Protein AF-A0A5P3X8X9-F1 (afdb_monomer_lite)

pLDDT: mean 81.01, std 10.64, range [51.47, 91.25]

Secondary structure (DSSP, 8-state):
--GGGSSS-PEEEEETTEEEEEEE-SSSEEEEEEESSSEEEEEEETTTTEEEEEEEES-HHHHHHHHHHHHHHTT---TTSS-GGGTSPPPHHHHHHHHHHT---SSHHHHHHHHHHHHHHHHTTT--

Radius of gyration: 14.53 Å; chains: 1; bounding box: 34×30×35 Å

Foldseek 3Di:
DDCVPAPFDWDWDAAPNWIWTWFDQDLQWIWIWTDDVWTWIWIAGLVVLDTHTPDTDRDPVVVSVVVVVVCVVVVGDGPPDPDCQQQAADDPVLVVVCVVVVHDDRGPNRSSVVSRNVSCNVCVVVVD

Structure (mmCIF, N/CA/C/O backbone):
data_AF-A0A5P3X8X9-F1
#
_entry.id   AF-A0A5P3X8X9-F1
#
loop_
_atom_site.group_PDB
_atom_site.id
_atom_site.type_symbol
_atom_site.label_atom_id
_atom_site.label_alt_id
_atom_site.label_comp_id
_atom_site.label_asym_id
_atom_site.label_entity_id
_atom_site.label_seq_id
_atom_site.pdbx_PDB_ins_code
_atom_site.Cartn_x
_atom_site.Cartn_y
_atom_site.Cartn_z
_atom_site.occupancy
_atom_site.B_iso_or_equiv
_atom_site.auth_seq_id
_atom_site.auth_comp_id
_atom_site.auth_asym_id
_atom_site.auth_atom_id
_atom_site.pdbx_PDB_model_num
ATOM 1 N N . MET A 1 1 ? -8.167 17.157 9.665 1.00 52.72 1 MET A N 1
ATOM 2 C CA . MET A 1 1 ? -7.223 16.969 8.549 1.00 52.72 1 MET A CA 1
ATOM 3 C C . MET A 1 1 ? -7.823 15.961 7.576 1.00 52.72 1 MET A C 1
ATOM 5 O O . MET A 1 1 ? -7.964 14.796 7.895 1.00 52.72 1 MET A O 1
ATOM 9 N N . ASN A 1 2 ? -8.225 16.386 6.379 1.00 60.75 2 ASN A N 1
ATOM 10 C CA . ASN A 1 2 ? -8.655 15.438 5.346 1.00 60.75 2 ASN A CA 1
ATOM 11 C C . ASN A 1 2 ? -7.420 14.718 4.763 1.00 60.75 2 ASN A C 1
ATOM 13 O O . ASN A 1 2 ? -6.334 15.299 4.744 1.00 60.75 2 ASN A O 1
ATOM 17 N N . LEU A 1 3 ? -7.571 13.503 4.233 1.00 58.62 3 LEU A N 1
ATOM 18 C CA . LEU A 1 3 ? -6.509 12.767 3.528 1.00 58.62 3 LEU A CA 1
ATOM 19 C C . LEU A 1 3 ? -5.879 13.598 2.396 1.00 58.62 3 LEU A C 1
ATOM 21 O O . LEU A 1 3 ? -4.673 13.546 2.197 1.00 58.62 3 LEU A O 1
ATOM 25 N N . LEU A 1 4 ? -6.678 14.450 1.742 1.00 54.22 4 LEU A N 1
ATOM 26 C CA . LEU A 1 4 ? -6.238 15.416 0.721 1.00 54.22 4 LEU A CA 1
ATOM 27 C C . LEU A 1 4 ? -5.404 16.592 1.269 1.00 54.22 4 LEU A C 1
ATOM 29 O O . LEU A 1 4 ? -4.812 17.339 0.498 1.00 54.22 4 LEU A O 1
ATOM 33 N N . THR A 1 5 ? -5.392 16.785 2.588 1.00 51.47 5 THR A N 1
ATOM 34 C CA . THR A 1 5 ? -4.658 17.854 3.293 1.00 51.47 5 THR A CA 1
ATOM 35 C C . THR A 1 5 ? -3.536 17.325 4.186 1.00 51.47 5 THR A C 1
ATOM 37 O O . THR A 1 5 ? -2.824 18.123 4.788 1.00 51.47 5 THR A O 1
ATOM 40 N N . SER A 1 6 ? -3.378 16.000 4.291 1.00 63.34 6 SER A N 1
ATOM 41 C CA . SER A 1 6 ? -2.237 15.396 4.980 1.00 63.34 6 SER A CA 1
ATOM 42 C C . SER A 1 6 ? -0.946 15.705 4.224 1.00 63.34 6 SER A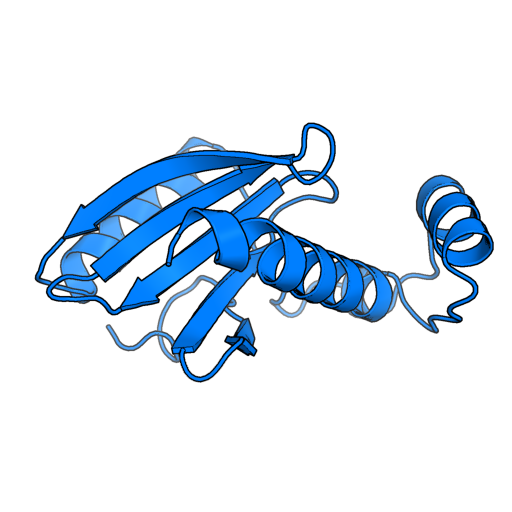 C 1
ATOM 44 O O . SER A 1 6 ? -0.931 15.853 3.002 1.00 63.34 6 SER A O 1
ATOM 46 N N . ASN A 1 7 ? 0.170 15.767 4.950 1.00 69.06 7 ASN A N 1
ATOM 47 C CA . ASN A 1 7 ? 1.491 15.850 4.332 1.00 69.06 7 ASN A CA 1
ATOM 48 C C . ASN A 1 7 ? 1.932 14.536 3.670 1.00 69.06 7 ASN A C 1
ATOM 50 O O . ASN A 1 7 ? 2.974 14.521 3.007 1.00 69.06 7 ASN A O 1
ATOM 54 N N . LEU A 1 8 ? 1.168 13.461 3.872 1.00 73.50 8 LEU A N 1
ATOM 55 C CA . LEU A 1 8 ? 1.386 12.128 3.333 1.00 73.50 8 LEU A CA 1
ATOM 56 C C . LEU A 1 8 ? 0.591 11.957 2.038 1.00 73.50 8 LEU A C 1
ATOM 58 O O . LEU A 1 8 ? -0.604 12.239 1.989 1.00 73.50 8 LEU A O 1
ATOM 62 N N . ASP A 1 9 ? 1.236 11.445 0.995 1.00 74.69 9 ASP A N 1
ATOM 63 C CA . ASP A 1 9 ? 0.588 11.258 -0.303 1.00 74.69 9 ASP A CA 1
ATOM 64 C C . ASP A 1 9 ? -0.007 9.864 -0.384 1.00 74.69 9 ASP A C 1
ATOM 66 O O . ASP A 1 9 ? 0.594 8.900 -0.864 1.00 74.69 9 ASP A O 1
ATOM 70 N N . TRP A 1 10 ? -1.228 9.772 0.109 1.00 81.06 10 TRP A N 1
ATOM 71 C CA . TRP A 1 10 ? -2.071 8.615 -0.095 1.00 81.06 10 TRP A CA 1
ATOM 72 C C . TRP A 1 10 ? -2.491 8.556 -1.561 1.00 81.06 10 TRP A C 1
ATOM 74 O O . TRP A 1 10 ? -2.875 9.570 -2.147 1.00 81.06 10 TRP A O 1
ATOM 84 N N . PHE A 1 11 ? -2.473 7.369 -2.157 1.00 81.12 11 PHE A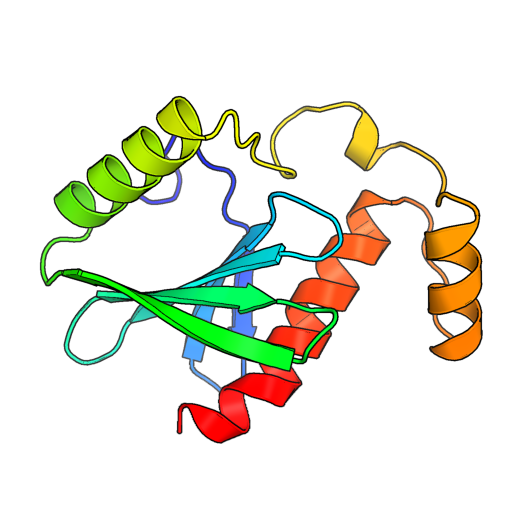 N 1
ATOM 85 C CA . PHE A 1 11 ? -3.281 7.139 -3.344 1.00 81.12 11 PHE A CA 1
ATOM 86 C C . PHE A 1 11 ? -4.543 6.387 -2.959 1.00 81.12 11 PHE A C 1
ATOM 88 O O . PHE A 1 11 ? -4.528 5.426 -2.191 1.00 81.12 11 PHE A O 1
ATOM 95 N N . GLU A 1 12 ? -5.641 6.850 -3.521 1.00 85.44 12 GLU A N 1
ATOM 96 C CA . GLU A 1 12 ? -6.956 6.291 -3.305 1.00 85.44 12 GLU A CA 1
ATOM 97 C C . GLU A 1 12 ? -7.251 5.224 -4.370 1.00 85.44 12 GLU A C 1
ATOM 99 O O . GLU A 1 12 ? -6.958 5.409 -5.558 1.00 85.44 12 GLU A O 1
ATOM 104 N N . THR A 1 13 ? -7.793 4.080 -3.953 1.00 86.00 13 THR A N 1
ATOM 105 C CA . THR A 1 13 ? -8.232 3.010 -4.855 1.00 86.00 13 THR A CA 1
ATOM 106 C C . THR A 1 13 ? -9.384 2.215 -4.244 1.00 86.00 13 THR A C 1
ATOM 108 O O . THR A 1 13 ? -9.511 2.127 -3.025 1.00 86.00 13 THR A O 1
ATOM 111 N N . GLU A 1 14 ? -10.218 1.614 -5.087 1.00 84.56 14 GLU A N 1
ATOM 112 C CA . GLU A 1 14 ? -11.262 0.692 -4.649 1.00 84.56 14 GLU A CA 1
ATOM 113 C C . GLU A 1 14 ? -10.802 -0.752 -4.868 1.00 84.56 14 GLU A C 1
ATOM 115 O O . GLU A 1 14 ? -10.375 -1.122 -5.964 1.00 84.56 14 GLU A O 1
ATOM 120 N N . ILE A 1 15 ? -10.889 -1.577 -3.823 1.00 80.94 15 ILE A N 1
ATOM 121 C CA . ILE A 1 15 ? -10.537 -2.997 -3.874 1.00 80.94 15 ILE A CA 1
ATOM 122 C C . ILE A 1 15 ? -11.687 -3.807 -3.287 1.00 80.94 15 ILE A C 1
ATOM 124 O O . ILE A 1 15 ? -12.022 -3.668 -2.111 1.00 80.94 15 ILE A O 1
ATOM 128 N N . LYS A 1 16 ? -12.291 -4.668 -4.117 1.00 77.94 16 LYS A N 1
ATOM 129 C CA . LYS A 1 16 ? -13.437 -5.525 -3.747 1.00 77.94 16 LYS A CA 1
ATOM 130 C C . LYS A 1 16 ? -14.580 -4.740 -3.079 1.00 77.94 16 LYS A C 1
ATOM 132 O O . LYS A 1 16 ? -15.126 -5.179 -2.071 1.00 77.94 16 LYS A O 1
ATOM 137 N N . GLY A 1 17 ? -14.907 -3.559 -3.611 1.00 77.50 17 GLY A N 1
ATOM 138 C CA . GLY A 1 17 ? -15.975 -2.699 -3.090 1.00 77.50 17 GLY A CA 1
ATOM 139 C C . GLY A 1 17 ? -15.629 -1.928 -1.812 1.00 77.50 17 GLY A C 1
ATOM 140 O O . GLY A 1 17 ? -16.506 -1.289 -1.236 1.00 77.50 17 GLY A O 1
ATOM 141 N N . LYS A 1 18 ? -14.377 -1.983 -1.337 1.00 81.75 18 LYS A N 1
ATOM 142 C CA . LYS A 1 18 ? -13.902 -1.199 -0.190 1.00 81.75 18 LYS A CA 1
ATOM 143 C C . LYS A 1 18 ? -12.957 -0.099 -0.656 1.00 81.75 18 LYS A C 1
ATOM 145 O O . LYS A 1 18 ? -12.019 -0.359 -1.412 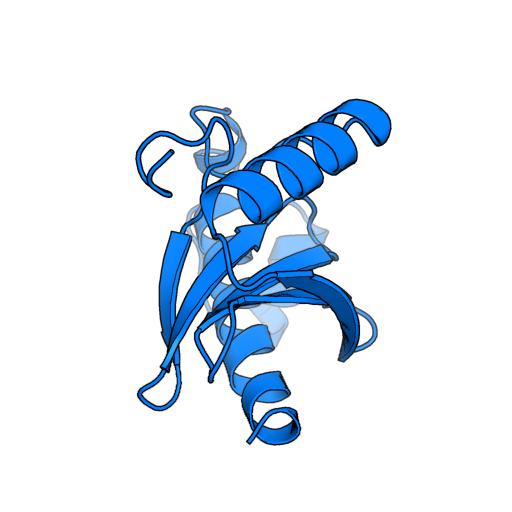1.00 81.75 18 LYS A O 1
ATOM 150 N N . GLN A 1 19 ? -13.180 1.111 -0.150 1.00 86.12 19 GLN A N 1
ATOM 151 C CA . GLN A 1 19 ? -12.264 2.230 -0.333 1.00 86.12 19 GLN A CA 1
ATOM 152 C C . GLN A 1 19 ? -10.989 1.981 0.477 1.00 86.12 19 GLN A C 1
ATOM 154 O O . GLN A 1 19 ? -11.051 1.809 1.698 1.00 86.12 19 GLN A O 1
ATOM 159 N N . VAL A 1 20 ? -9.844 1.965 -0.200 1.00 88.88 20 VAL A N 1
ATOM 160 C CA . VAL A 1 20 ? -8.527 1.795 0.414 1.00 88.88 20 VAL A CA 1
ATOM 161 C C . VAL A 1 20 ? -7.658 2.988 0.053 1.00 88.88 20 VAL A C 1
ATOM 163 O O . VAL A 1 20 ? -7.531 3.364 -1.115 1.00 88.88 20 VAL A O 1
ATOM 166 N N . TYR A 1 21 ? -7.029 3.569 1.066 1.00 89.06 21 TYR A N 1
ATOM 167 C CA . TYR A 1 21 ? -6.005 4.585 0.885 1.00 89.06 21 TYR A CA 1
ATOM 168 C C . TYR A 1 21 ? -4.658 3.945 1.157 1.00 89.06 21 TYR A C 1
ATOM 170 O O . TYR A 1 21 ? -4.445 3.342 2.207 1.00 89.06 21 TYR A O 1
ATOM 178 N N . ILE A 1 22 ? -3.746 4.060 0.201 1.00 88.56 22 ILE A N 1
ATOM 179 C CA . ILE A 1 22 ? -2.446 3.410 0.275 1.00 88.56 22 ILE A CA 1
ATOM 180 C C . ILE A 1 22 ? -1.353 4.469 0.323 1.00 88.56 22 ILE A C 1
ATOM 182 O O . ILE A 1 22 ? -1.208 5.278 -0.594 1.00 88.56 22 ILE A O 1
ATOM 186 N N . LEU A 1 23 ? -0.554 4.422 1.383 1.00 87.12 23 LEU A N 1
ATOM 187 C CA . LEU A 1 23 ? 0.683 5.175 1.508 1.00 87.12 23 LEU A CA 1
ATOM 188 C C . LEU A 1 23 ? 1.845 4.222 1.245 1.00 87.12 23 LEU A C 1
ATOM 190 O O . LEU A 1 23 ? 2.162 3.371 2.074 1.00 87.12 23 LEU A O 1
ATOM 194 N N . SER A 1 24 ? 2.485 4.366 0.087 1.00 82.94 24 SER A N 1
ATOM 195 C CA . SER A 1 24 ? 3.712 3.629 -0.213 1.00 82.94 24 SER A CA 1
ATOM 196 C C . SER A 1 24 ? 4.912 4.440 0.240 1.00 82.94 24 SER A C 1
ATOM 198 O O . SER A 1 24 ? 4.982 5.643 -0.024 1.00 82.94 24 SER A O 1
ATOM 200 N N . PHE A 1 25 ? 5.842 3.795 0.933 1.00 75.25 25 PHE A N 1
ATOM 201 C CA . PHE A 1 25 ? 7.022 4.470 1.466 1.00 75.25 25 PHE A CA 1
ATOM 202 C C . PHE A 1 25 ? 8.343 3.736 1.235 1.00 75.25 25 PHE A C 1
ATOM 204 O O . PHE A 1 25 ? 9.394 4.320 1.490 1.00 75.25 25 PHE A O 1
ATOM 211 N N . ASP A 1 26 ? 8.322 2.501 0.730 1.00 73.62 26 ASP A N 1
ATOM 212 C CA . ASP A 1 26 ? 9.455 1.875 0.049 1.00 73.62 26 ASP A CA 1
ATOM 213 C C . ASP A 1 26 ? 8.977 0.789 -0.946 1.00 73.62 26 ASP A C 1
ATOM 215 O O . ASP A 1 26 ? 7.777 0.584 -1.160 1.00 73.62 26 ASP A O 1
ATOM 219 N N . ILE A 1 27 ? 9.912 0.116 -1.631 1.00 71.44 27 ILE A N 1
ATOM 220 C CA . ILE A 1 27 ? 9.572 -0.928 -2.617 1.00 71.44 27 ILE A CA 1
ATOM 221 C C . ILE A 1 27 ? 8.886 -2.143 -1.976 1.00 71.44 27 ILE A C 1
ATOM 223 O O . ILE A 1 27 ? 8.060 -2.795 -2.615 1.00 71.44 27 ILE A O 1
ATOM 227 N N . ASP A 1 28 ? 9.211 -2.428 -0.721 1.00 80.75 28 ASP A N 1
ATOM 228 C CA . ASP A 1 28 ? 8.801 -3.606 0.022 1.00 80.75 28 ASP A CA 1
ATOM 229 C C . ASP A 1 28 ? 7.663 -3.299 1.014 1.00 80.75 28 ASP A C 1
ATOM 231 O O . ASP A 1 28 ? 6.969 -4.233 1.395 1.00 80.75 28 ASP A O 1
ATOM 235 N N . HIS A 1 29 ? 7.380 -2.041 1.373 1.00 85.75 29 HIS A N 1
ATOM 236 C CA . HIS A 1 29 ? 6.378 -1.705 2.391 1.00 85.75 29 HIS A CA 1
ATOM 237 C C . HIS A 1 29 ? 5.352 -0.641 1.985 1.00 85.75 29 HIS A C 1
ATOM 239 O O . HIS A 1 29 ? 5.665 0.336 1.301 1.00 85.75 29 HIS A O 1
ATOM 245 N N . ASP A 1 30 ? 4.121 -0.840 2.465 1.00 89.06 30 ASP A N 1
ATOM 246 C CA . ASP A 1 30 ? 2.993 0.094 2.359 1.00 89.06 30 ASP A CA 1
ATOM 247 C C . ASP A 1 30 ? 2.248 0.219 3.699 1.00 89.06 30 ASP A C 1
ATOM 249 O O . ASP A 1 30 ? 2.298 -0.692 4.526 1.00 89.06 30 ASP A O 1
ATOM 253 N N . LEU A 1 31 ? 1.501 1.312 3.881 1.00 90.56 31 LEU A N 1
ATOM 254 C CA . LEU A 1 31 ? 0.388 1.396 4.830 1.00 90.56 31 LEU A CA 1
ATOM 255 C C . LEU A 1 31 ? -0.940 1.411 4.068 1.00 90.56 31 LEU A C 1
ATOM 257 O O . LEU A 1 31 ? -1.124 2.224 3.161 1.00 90.56 31 LEU A O 1
ATOM 261 N N . TYR A 1 32 ? -1.873 0.543 4.453 1.00 91.25 32 TYR A N 1
ATOM 262 C CA . TYR A 1 32 ? -3.239 0.490 3.929 1.00 91.25 32 TYR A CA 1
ATOM 263 C C . TYR A 1 32 ? -4.203 1.013 4.984 1.00 91.25 32 TYR A C 1
ATOM 265 O O . TYR A 1 32 ? -4.451 0.346 5.987 1.00 91.25 32 TYR A O 1
ATOM 273 N N . LEU A 1 33 ? -4.756 2.198 4.750 1.00 90.94 33 LEU A N 1
ATOM 274 C CA . LEU A 1 33 ? -5.843 2.758 5.537 1.00 90.94 33 LEU A CA 1
ATOM 275 C C . LEU A 1 33 ? -7.177 2.288 4.952 1.00 90.94 33 LEU A C 1
ATOM 277 O O . LEU A 1 33 ? -7.487 2.530 3.783 1.00 90.94 33 LEU A O 1
ATOM 281 N N . ILE A 1 34 ? -7.972 1.628 5.790 1.00 87.06 34 ILE A N 1
ATOM 282 C CA . ILE A 1 34 ? -9.262 1.045 5.426 1.00 87.06 34 ILE A CA 1
ATOM 283 C C . ILE A 1 34 ? -10.293 1.456 6.474 1.00 87.06 34 ILE A C 1
ATOM 285 O O . ILE A 1 34 ? -10.056 1.363 7.682 1.00 87.06 34 ILE A O 1
ATOM 289 N N . LYS A 1 35 ? -11.465 1.888 6.005 1.00 82.94 35 LYS A N 1
ATOM 290 C CA . LYS A 1 35 ? -12.606 2.196 6.868 1.00 82.94 35 LYS A CA 1
ATOM 291 C C . LYS A 1 35 ? -13.453 0.942 7.097 1.00 82.94 35 LYS A C 1
ATOM 293 O O . LYS A 1 35 ? -14.008 0.384 6.154 1.00 82.94 35 LYS A O 1
ATOM 298 N N . PHE A 1 36 ? -13.562 0.527 8.356 1.00 79.44 36 PHE A N 1
ATOM 299 C CA . PHE A 1 36 ? -14.529 -0.461 8.842 1.00 79.44 36 PHE A CA 1
ATOM 300 C C . PHE A 1 36 ? -15.547 0.257 9.753 1.00 79.44 36 PHE A C 1
ATOM 302 O O . PHE A 1 36 ? -15.969 1.368 9.436 1.00 79.44 36 PHE A O 1
ATOM 309 N N . ASN A 1 37 ? -15.907 -0.338 10.900 1.00 80.50 37 ASN A N 1
ATOM 310 C CA . ASN A 1 37 ? -16.620 0.355 11.984 1.00 80.50 37 ASN A CA 1
ATOM 311 C C . ASN A 1 37 ? -15.764 1.482 12.600 1.00 80.50 37 ASN A C 1
ATOM 313 O O . ASN A 1 37 ? -16.303 2.453 13.112 1.00 80.50 37 ASN A O 1
ATOM 317 N N . ASN A 1 38 ? -14.437 1.358 12.503 1.00 83.56 38 ASN A N 1
ATOM 318 C CA . ASN A 1 38 ? -13.432 2.371 12.811 1.00 83.56 38 ASN A CA 1
ATOM 319 C C . ASN A 1 38 ? -12.370 2.418 11.691 1.00 83.56 38 ASN A C 1
ATOM 321 O O . ASN A 1 38 ? -12.388 1.585 10.775 1.00 83.56 38 ASN A O 1
ATOM 325 N N . TYR A 1 39 ? -11.454 3.387 11.729 1.00 88.81 39 TYR A N 1
ATOM 326 C CA . TYR A 1 39 ? -10.341 3.449 10.783 1.00 88.81 39 TYR A CA 1
ATOM 327 C C . TYR A 1 39 ? -9.208 2.541 11.250 1.00 88.81 39 TYR A C 1
ATOM 329 O O . TYR A 1 39 ? -8.733 2.650 12.381 1.00 88.81 39 TYR A O 1
ATOM 337 N N . LYS A 1 40 ? -8.764 1.647 10.366 1.00 90.19 40 LYS A N 1
ATOM 338 C CA . LYS A 1 40 ? -7.638 0.745 10.616 1.00 90.19 40 LYS A CA 1
ATOM 339 C C . LYS A 1 40 ? -6.550 0.980 9.588 1.00 90.19 40 LYS A C 1
ATOM 341 O O . LYS A 1 40 ? -6.845 1.138 8.404 1.00 90.19 40 LYS A O 1
ATOM 346 N N . VAL A 1 41 ? -5.305 0.967 10.045 1.00 90.88 41 VAL A N 1
ATOM 347 C CA . VAL A 1 41 ? -4.124 1.097 9.194 1.00 90.88 41 VAL A CA 1
ATOM 348 C C . VAL A 1 41 ? -3.282 -0.144 9.361 1.00 90.88 41 VAL A C 1
ATOM 350 O O . VAL A 1 41 ? -2.797 -0.447 10.453 1.00 90.88 41 VAL A O 1
ATOM 353 N N . PHE A 1 42 ? -3.101 -0.850 8.258 1.00 90.69 42 PHE A N 1
ATOM 354 C CA . PHE A 1 42 ? -2.280 -2.041 8.213 1.00 90.69 42 PHE A CA 1
ATOM 355 C C . PHE A 1 42 ? -0.958 -1.733 7.539 1.00 90.69 42 PHE A C 1
ATOM 357 O O . PHE A 1 42 ? -0.935 -1.203 6.430 1.00 90.69 42 PHE A O 1
ATOM 364 N N . LYS A 1 43 ? 0.140 -2.097 8.189 1.00 91.00 43 LYS A N 1
ATOM 365 C CA . LYS A 1 43 ? 1.449 -2.139 7.559 1.00 91.00 43 LYS A CA 1
ATOM 366 C C . LYS A 1 43 ? 1.579 -3.437 6.783 1.00 91.00 43 LYS A C 1
ATOM 368 O O . LYS A 1 43 ? 1.308 -4.515 7.307 1.00 91.00 43 LYS A O 1
ATOM 373 N N . VAL A 1 44 ? 2.006 -3.324 5.535 1.00 89.56 44 VAL A N 1
ATOM 374 C CA . VAL A 1 44 ? 2.180 -4.459 4.635 1.00 89.56 44 VAL A CA 1
ATOM 375 C C . VAL A 1 44 ? 3.633 -4.605 4.259 1.00 89.56 44 VAL A C 1
ATOM 377 O O . VAL A 1 44 ? 4.272 -3.632 3.868 1.00 89.56 44 VAL A O 1
ATOM 380 N N . ASN A 1 45 ? 4.129 -5.837 4.321 1.00 88.50 45 ASN A N 1
ATOM 381 C CA . ASN A 1 45 ? 5.382 -6.237 3.708 1.00 88.50 45 ASN A CA 1
ATOM 382 C C . ASN A 1 45 ? 5.084 -6.987 2.399 1.00 88.50 45 ASN A C 1
ATOM 384 O O . ASN A 1 45 ? 4.693 -8.152 2.383 1.00 88.50 45 ASN A O 1
ATOM 388 N N . LYS A 1 46 ? 5.287 -6.316 1.265 1.00 84.38 46 LYS A N 1
ATOM 389 C CA . LYS A 1 46 ? 5.070 -6.827 -0.097 1.00 84.38 46 LYS A CA 1
ATOM 390 C C . LYS A 1 46 ? 5.985 -8.003 -0.440 1.00 84.38 46 LYS A C 1
ATOM 392 O O . LYS A 1 46 ? 5.661 -8.761 -1.359 1.00 84.38 46 LYS A O 1
ATOM 397 N N . LYS A 1 47 ? 7.123 -8.151 0.248 1.00 83.69 47 LYS A N 1
ATOM 398 C CA . LYS A 1 47 ? 8.066 -9.256 0.038 1.00 83.69 47 LYS A CA 1
ATOM 399 C C . LYS A 1 47 ? 7.594 -10.525 0.743 1.00 83.69 47 LYS A C 1
ATOM 401 O O . LYS A 1 47 ? 7.593 -11.576 0.109 1.00 83.69 47 LYS A O 1
ATOM 406 N N . THR A 1 48 ? 7.199 -10.430 2.012 1.00 85.94 48 THR A N 1
ATOM 407 C CA . THR A 1 48 ? 6.734 -11.582 2.809 1.00 85.94 48 THR A CA 1
ATOM 408 C C . THR A 1 48 ? 5.234 -11.850 2.673 1.00 85.94 48 THR A C 1
ATOM 410 O O . THR A 1 48 ? 4.791 -12.927 3.047 1.00 85.94 48 THR A O 1
ATOM 413 N N . ASN A 1 49 ? 4.471 -10.929 2.069 1.00 82.62 49 ASN A N 1
ATOM 414 C CA . ASN A 1 49 ? 3.001 -10.914 2.075 1.00 82.62 49 ASN A CA 1
ATOM 415 C C . ASN A 1 49 ? 2.417 -10.888 3.494 1.00 82.62 49 ASN A C 1
ATOM 417 O O . ASN A 1 49 ? 1.352 -11.438 3.734 1.00 82.62 49 ASN A O 1
ATOM 421 N N . GLU A 1 50 ? 3.106 -10.248 4.432 1.00 84.75 50 GLU A N 1
ATOM 422 C CA . GLU A 1 50 ? 2.613 -10.119 5.800 1.00 84.75 50 GLU A CA 1
ATOM 423 C C . GLU A 1 50 ? 1.859 -8.808 5.975 1.00 84.75 50 GLU A C 1
ATOM 425 O O . GLU A 1 50 ? 2.258 -7.760 5.452 1.00 84.75 50 GLU A O 1
ATOM 430 N N . LEU A 1 51 ? 0.772 -8.889 6.735 1.00 87.62 51 LEU A N 1
ATOM 431 C CA . LEU A 1 51 ? -0.103 -7.777 7.045 1.00 87.62 51 LEU A CA 1
ATOM 432 C C . LEU A 1 51 ? -0.228 -7.644 8.565 1.00 87.62 51 LEU A C 1
ATOM 434 O O . LEU A 1 51 ? -0.713 -8.547 9.243 1.00 87.62 51 LEU A O 1
ATOM 438 N N . THR A 1 52 ? 0.205 -6.503 9.093 1.00 89.81 52 THR A N 1
ATOM 439 C CA . THR A 1 52 ? 0.224 -6.219 10.532 1.00 89.81 52 THR A CA 1
ATOM 440 C C . THR A 1 52 ? -0.644 -5.004 10.814 1.00 89.81 52 THR A C 1
ATOM 442 O O . THR A 1 52 ? -0.519 -3.981 10.143 1.00 89.81 52 THR A O 1
ATOM 445 N N . LEU A 1 53 ? -1.539 -5.093 11.800 1.00 90.75 53 LEU A N 1
ATOM 446 C CA . LEU A 1 53 ? -2.294 -3.929 12.265 1.00 90.75 53 LEU A CA 1
ATOM 447 C C . LEU A 1 53 ? -1.338 -2.977 12.994 1.00 90.75 53 LEU A C 1
ATOM 449 O O . LEU A 1 53 ? -0.832 -3.324 14.056 1.00 90.75 53 LEU A O 1
ATOM 453 N N . GLU A 1 54 ? -1.109 -1.796 12.425 1.00 90.56 54 GLU A N 1
ATOM 454 C CA . GLU A 1 54 ? -0.184 -0.801 12.982 1.00 90.56 54 GLU A CA 1
ATOM 455 C C . GLU A 1 54 ? -0.945 0.255 13.794 1.00 90.56 54 GLU A C 1
ATOM 457 O O . GLU A 1 54 ? -0.511 0.642 14.876 1.00 90.56 54 GLU A O 1
ATOM 462 N N . PHE A 1 55 ? -2.116 0.687 13.308 1.00 90.19 55 PHE A N 1
ATOM 463 C CA . PHE A 1 55 ? -2.931 1.703 13.976 1.00 90.19 55 PHE A CA 1
ATOM 464 C C . PHE A 1 55 ? -4.431 1.413 13.860 1.00 90.19 55 PHE A C 1
ATOM 466 O O . PHE A 1 55 ? -4.904 0.827 12.883 1.00 90.19 55 PHE A O 1
ATOM 473 N N . SER A 1 56 ? -5.197 1.866 14.852 1.00 91.06 56 SER A N 1
ATOM 474 C CA . SER A 1 56 ? -6.658 1.784 14.868 1.00 91.06 56 SER A CA 1
ATOM 475 C C . SER A 1 56 ? -7.224 2.951 15.670 1.00 91.06 56 SER A C 1
ATOM 477 O O . SER A 1 56 ? -6.905 3.083 16.848 1.00 91.06 56 SER A O 1
ATOM 479 N N . ASN A 1 57 ? -8.079 3.770 15.060 1.00 88.44 57 ASN A N 1
ATOM 480 C CA . ASN A 1 57 ? -8.711 4.911 15.726 1.00 88.44 57 ASN A CA 1
ATOM 481 C C . ASN A 1 57 ? -10.109 5.174 15.141 1.00 88.44 57 ASN A C 1
ATOM 483 O O . ASN A 1 57 ? -10.369 4.896 13.969 1.00 88.44 57 ASN A O 1
ATOM 487 N N . GLU A 1 58 ? -11.024 5.691 15.953 1.00 87.62 58 GLU A N 1
ATOM 488 C CA . GLU A 1 58 ? -12.326 6.172 15.474 1.00 87.62 58 GLU A CA 1
ATOM 489 C C . GLU A 1 58 ? -12.207 7.559 14.835 1.00 87.62 58 GLU A C 1
ATOM 491 O O . GLU A 1 58 ? -12.896 7.855 13.858 1.00 87.62 58 GLU A O 1
ATOM 496 N N . ASP A 1 59 ? -11.284 8.378 15.343 1.00 88.19 59 ASP A N 1
ATOM 497 C CA . ASP A 1 59 ? -10.989 9.705 14.824 1.00 88.19 59 ASP A CA 1
ATOM 498 C C . ASP A 1 59 ? -9.875 9.633 13.770 1.00 88.19 59 ASP A C 1
ATOM 500 O O . ASP A 1 59 ? -8.730 9.266 14.054 1.00 88.19 59 ASP A O 1
ATOM 504 N N . LEU A 1 60 ? -10.227 9.995 12.534 1.00 86.94 60 LEU A N 1
ATOM 505 C CA . LEU A 1 60 ? -9.302 10.026 11.406 1.00 86.94 60 LEU A CA 1
ATOM 506 C C . LEU A 1 60 ? -8.187 11.059 11.607 1.00 86.94 60 LEU A C 1
ATOM 508 O O . LEU A 1 60 ? -7.061 10.814 11.187 1.00 86.94 60 LEU A O 1
ATOM 512 N N . ASP A 1 61 ? -8.469 12.191 12.249 1.00 85.81 61 ASP A N 1
ATOM 513 C CA . ASP A 1 61 ? -7.489 13.266 12.402 1.00 85.81 61 ASP A CA 1
ATOM 514 C C . ASP A 1 61 ? -6.370 12.849 13.353 1.00 85.81 61 ASP A C 1
ATO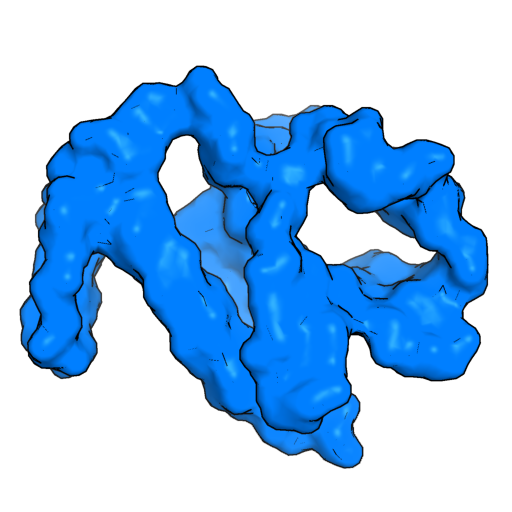M 516 O O . ASP A 1 61 ? -5.189 13.013 13.038 1.00 85.81 61 ASP A O 1
ATOM 520 N N . ASN A 1 62 ? -6.737 12.234 14.478 1.00 86.50 62 ASN A N 1
ATOM 521 C CA . ASN A 1 62 ? -5.773 11.677 15.426 1.00 86.50 62 ASN A CA 1
ATOM 522 C C . ASN A 1 62 ? -4.945 10.564 14.780 1.00 86.50 62 ASN A C 1
ATOM 524 O O . ASN A 1 62 ? -3.723 10.563 14.892 1.00 86.50 62 ASN A O 1
ATOM 528 N N . LEU A 1 63 ? -5.595 9.676 14.023 1.00 89.44 63 LEU A N 1
ATOM 529 C CA . LEU A 1 63 ? -4.915 8.613 13.289 1.00 89.44 63 LEU A CA 1
ATOM 530 C C . LEU A 1 63 ? -3.888 9.156 12.290 1.00 89.44 63 LEU A C 1
ATOM 532 O O . LEU A 1 63 ? -2.773 8.650 12.211 1.00 89.44 63 LEU A O 1
ATOM 536 N N . LEU A 1 64 ? -4.250 10.179 11.515 1.00 87.31 64 LEU A N 1
ATOM 537 C CA . LEU A 1 64 ? -3.341 10.781 10.542 1.00 87.31 64 LEU A CA 1
ATOM 538 C C . LEU A 1 64 ? -2.157 11.473 11.226 1.00 87.31 64 LEU A C 1
ATOM 540 O O . LEU A 1 64 ? -1.038 11.361 10.727 1.00 87.31 64 LEU A O 1
ATOM 544 N N . ASN A 1 65 ? -2.374 12.124 12.371 1.00 86.56 65 ASN A N 1
ATOM 545 C CA . ASN A 1 65 ? -1.291 12.698 13.171 1.00 86.56 65 ASN A CA 1
ATOM 546 C C . ASN A 1 65 ? -0.329 11.612 13.681 1.00 86.56 65 ASN A C 1
ATOM 548 O O . ASN A 1 65 ? 0.885 11.760 13.530 1.00 86.56 65 ASN A O 1
ATOM 552 N N . ASP A 1 66 ? -0.856 10.494 14.192 1.00 87.62 66 ASP A N 1
ATOM 553 C CA . ASP A 1 66 ? -0.048 9.359 14.657 1.00 87.62 66 ASP A CA 1
ATOM 554 C C . ASP A 1 66 ? 0.821 8.782 13.527 1.00 87.62 66 ASP A C 1
ATOM 556 O O . ASP A 1 66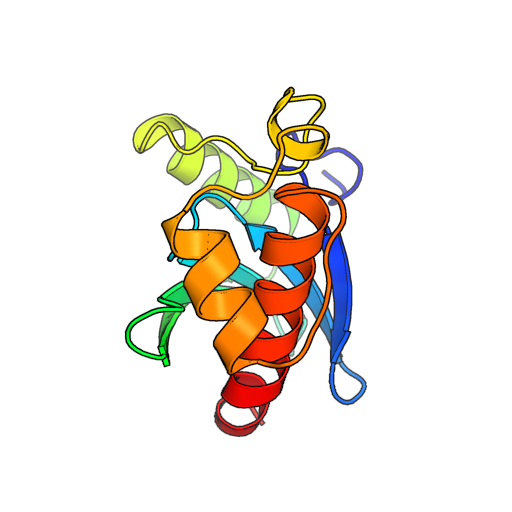 ? 2.012 8.508 13.716 1.00 87.62 66 ASP A O 1
ATOM 560 N N . ILE A 1 67 ? 0.253 8.642 12.323 1.00 87.62 67 ILE A N 1
ATOM 561 C CA . ILE A 1 67 ? 0.989 8.158 11.147 1.00 87.62 67 ILE A CA 1
ATOM 562 C C . ILE A 1 67 ? 2.045 9.176 10.709 1.00 87.62 67 ILE A C 1
ATOM 564 O O . ILE A 1 67 ? 3.166 8.786 10.377 1.00 87.62 67 ILE A O 1
ATOM 568 N N . GLU A 1 68 ? 1.731 10.473 10.690 1.00 86.38 68 GLU A N 1
ATOM 569 C CA . GLU A 1 68 ? 2.704 11.508 10.327 1.00 86.38 68 GLU A CA 1
ATOM 570 C C . GLU A 1 68 ? 3.895 11.521 11.286 1.00 86.38 68 GLU A C 1
ATOM 572 O O . GLU A 1 68 ? 5.047 11.580 10.842 1.00 86.38 68 GLU A O 1
ATOM 577 N N . ASP A 1 69 ? 3.642 11.406 12.586 1.00 87.25 69 ASP A N 1
ATOM 578 C CA . ASP A 1 69 ? 4.688 11.332 13.601 1.00 87.25 69 ASP A CA 1
ATOM 579 C C . ASP A 1 69 ? 5.506 10.047 13.489 1.00 87.25 69 ASP A C 1
ATOM 581 O O . ASP A 1 69 ? 6.737 10.092 13.592 1.00 87.25 69 ASP A O 1
ATOM 585 N N . TYR A 1 70 ? 4.862 8.912 13.206 1.00 86.12 70 TYR A N 1
ATOM 586 C CA . TYR A 1 70 ? 5.555 7.670 12.873 1.00 86.12 70 TYR A CA 1
ATOM 587 C C . TYR A 1 70 ? 6.480 7.855 11.669 1.00 86.12 70 TYR A C 1
ATOM 589 O O . TYR A 1 70 ? 7.650 7.465 11.719 1.00 86.12 70 TYR A O 1
ATOM 597 N N . CYS A 1 71 ? 5.989 8.480 10.599 1.00 81.50 71 CYS A N 1
ATOM 598 C CA . CYS A 1 71 ? 6.772 8.669 9.387 1.00 81.50 71 CYS A CA 1
ATOM 599 C C . CYS A 1 71 ? 7.985 9.568 9.645 1.00 81.50 71 CYS A C 1
ATOM 601 O O . CYS A 1 71 ? 9.105 9.219 9.269 1.00 81.50 71 CYS A O 1
ATOM 603 N N . LYS A 1 72 ? 7.783 10.685 10.357 1.00 83.62 72 LYS A N 1
ATOM 604 C CA . LYS A 1 72 ? 8.858 11.609 10.750 1.00 83.62 72 LYS A CA 1
ATOM 605 C C . LYS A 1 72 ? 9.919 10.911 11.600 1.00 83.62 72 LYS A C 1
ATOM 607 O O . LYS A 1 72 ? 11.102 11.022 11.290 1.00 83.62 72 LYS A O 1
ATOM 612 N N . LYS A 1 73 ? 9.509 10.162 12.632 1.00 86.12 73 LYS A N 1
ATOM 613 C CA . LYS A 1 73 ? 10.425 9.438 13.534 1.00 86.12 73 LYS A CA 1
ATOM 614 C C . LYS A 1 73 ? 11.272 8.400 12.801 1.00 86.12 73 LYS A C 1
ATOM 616 O O . LYS A 1 73 ? 12.446 8.245 13.117 1.00 86.12 73 LYS A O 1
ATOM 621 N N . ASN A 1 74 ? 10.691 7.716 11.817 1.00 79.69 74 ASN A N 1
ATOM 622 C CA . ASN A 1 74 ? 11.363 6.652 11.069 1.00 79.69 74 ASN A CA 1
ATOM 623 C C . ASN A 1 74 ? 12.065 7.142 9.789 1.00 79.69 74 ASN A C 1
ATOM 625 O O . ASN A 1 74 ? 12.581 6.328 9.027 1.00 79.69 74 ASN A O 1
ATOM 629 N N . GLY A 1 75 ? 12.075 8.453 9.515 1.00 75.06 75 GLY A N 1
ATOM 630 C CA . GLY A 1 75 ? 12.649 9.004 8.281 1.00 75.06 75 GLY A CA 1
ATOM 631 C C . GLY A 1 75 ? 11.937 8.531 7.008 1.00 75.06 75 GLY A C 1
ATOM 632 O O . GLY A 1 75 ? 12.509 8.580 5.917 1.00 75.06 75 GLY A O 1
ATOM 633 N N . VAL A 1 76 ? 10.695 8.066 7.145 1.00 74.44 76 VAL A N 1
ATOM 634 C CA . VAL A 1 76 ? 9.859 7.587 6.050 1.00 74.44 76 VAL A CA 1
ATOM 635 C C . VAL A 1 76 ? 9.457 8.774 5.186 1.00 74.44 76 VAL A C 1
ATOM 637 O O . VAL A 1 76 ? 8.900 9.764 5.662 1.00 74.44 76 VAL A O 1
ATOM 640 N N . LYS A 1 77 ? 9.723 8.658 3.886 1.00 67.44 77 LYS A N 1
ATOM 641 C CA . LYS A 1 77 ? 9.283 9.625 2.884 1.00 67.44 77 LYS A CA 1
ATOM 642 C C . LYS A 1 77 ? 8.163 8.995 2.074 1.00 67.44 77 LYS A C 1
ATOM 644 O O . LYS A 1 77 ? 8.342 7.920 1.507 1.00 67.44 77 LYS A O 1
ATOM 649 N N . SER A 1 78 ? 7.023 9.679 2.025 1.00 64.38 78 SER A N 1
ATOM 650 C CA . SER A 1 78 ? 5.939 9.331 1.112 1.00 64.38 78 SER A CA 1
ATOM 651 C C . SER A 1 78 ? 6.495 9.222 -0.301 1.00 64.38 78 SER A C 1
ATOM 653 O O . SER A 1 78 ? 7.215 10.112 -0.764 1.00 64.38 78 SER A O 1
ATOM 655 N N . PHE A 1 79 ? 6.162 8.131 -0.984 1.00 61.66 79 PHE A N 1
ATOM 656 C CA . PHE A 1 79 ? 6.520 7.998 -2.380 1.00 61.66 79 PHE A CA 1
ATOM 657 C C . PHE A 1 79 ? 5.780 9.099 -3.142 1.00 61.66 79 PHE A C 1
ATOM 659 O O . PHE A 1 79 ? 6.413 9.958 -3.747 1.00 61.66 79 PHE A O 1
ATOM 666 N N . TYR A 1 80 ? 4.457 9.188 -3.048 1.00 62.84 80 TYR A N 1
ATOM 667 C CA . TYR A 1 80 ? 3.645 9.904 -4.031 1.00 62.84 80 TYR A CA 1
ATOM 668 C C . TYR A 1 80 ? 3.644 11.445 -3.979 1.00 62.84 80 TYR A C 1
ATOM 670 O O . TYR A 1 80 ? 2.851 12.025 -4.722 1.00 62.84 80 TYR A O 1
ATOM 678 N N . LYS A 1 81 ? 4.544 12.132 -3.257 1.00 56.81 81 LYS A N 1
ATOM 679 C CA . LYS A 1 81 ? 4.734 13.594 -3.426 1.00 56.81 81 LYS A CA 1
ATOM 680 C C . LYS A 1 81 ? 5.539 13.889 -4.680 1.00 56.81 81 LYS A C 1
ATOM 682 O O . LYS A 1 81 ? 6.018 12.962 -5.328 1.00 56.81 81 LYS A O 1
ATOM 687 N N . ASP A 1 82 ? 5.676 15.159 -5.051 1.00 53.56 82 ASP A N 1
ATOM 688 C CA . ASP A 1 82 ? 6.566 15.685 -6.104 1.00 53.56 82 ASP A CA 1
ATOM 689 C C . ASP A 1 82 ? 8.049 15.344 -5.881 1.00 53.56 82 ASP A C 1
ATOM 691 O O . ASP A 1 82 ? 8.909 16.199 -5.704 1.00 53.56 82 ASP A O 1
ATOM 695 N N . ALA A 1 83 ? 8.360 14.059 -5.876 1.00 55.09 83 ALA A N 1
ATOM 696 C CA . ALA A 1 83 ? 9.692 13.529 -5.801 1.00 55.09 83 ALA A CA 1
ATOM 697 C C . ALA A 1 83 ? 9.991 12.847 -7.141 1.00 55.09 83 ALA A C 1
ATOM 699 O O . ALA A 1 83 ? 9.160 12.138 -7.723 1.00 55.09 83 ALA A O 1
ATOM 700 N N . ASP A 1 84 ? 11.197 13.106 -7.643 1.00 52.66 84 ASP A N 1
ATOM 701 C CA . ASP A 1 84 ? 11.644 12.808 -9.011 1.00 52.66 84 ASP A CA 1
ATOM 702 C C . ASP A 1 84 ? 11.491 11.338 -9.426 1.00 52.66 84 ASP A C 1
ATOM 704 O O . ASP A 1 84 ? 11.472 10.998 -10.610 1.00 52.66 84 ASP A O 1
ATOM 708 N N . TRP A 1 85 ? 11.302 10.445 -8.458 1.00 56.94 85 TRP A N 1
ATOM 709 C CA . TRP A 1 85 ? 11.159 9.013 -8.672 1.00 56.94 85 TRP A CA 1
ATOM 710 C C . TRP A 1 85 ? 9.882 8.581 -9.382 1.00 56.94 85 TRP A C 1
ATOM 712 O O . TRP A 1 85 ? 9.895 7.536 -10.037 1.00 56.94 85 TRP A O 1
ATOM 722 N N . LYS A 1 86 ? 8.843 9.425 -9.412 1.00 61.03 86 LYS A N 1
ATOM 723 C CA . LYS A 1 86 ? 7.701 9.241 -10.325 1.00 61.03 86 LYS A CA 1
ATOM 724 C C . LYS A 1 86 ? 8.118 9.237 -11.800 1.00 61.03 86 LYS A C 1
ATOM 726 O O . LYS A 1 86 ? 7.401 8.673 -12.623 1.00 61.03 86 LYS A O 1
ATOM 731 N N . ARG A 1 87 ? 9.255 9.865 -12.130 1.00 66.12 87 ARG A N 1
ATOM 732 C CA . ARG A 1 87 ? 9.812 9.999 -13.486 1.00 66.12 87 ARG A CA 1
ATOM 733 C C . ARG A 1 87 ? 11.036 9.111 -13.725 1.00 66.12 87 ARG A C 1
ATOM 735 O O . ARG A 1 87 ? 11.465 8.991 -14.871 1.00 66.12 87 ARG A O 1
ATOM 742 N N . TYR A 1 88 ? 11.593 8.474 -12.688 1.00 73.75 88 TYR A N 1
ATOM 743 C CA . TYR A 1 88 ? 12.720 7.559 -12.872 1.00 73.75 88 TYR A CA 1
ATOM 744 C C . TYR A 1 88 ? 12.302 6.335 -13.688 1.00 73.75 88 TYR A C 1
ATOM 746 O O . TYR A 1 88 ? 11.207 5.784 -13.531 1.00 73.75 88 TYR A O 1
ATOM 754 N N . ARG A 1 89 ? 13.226 5.891 -14.546 1.00 84.12 89 ARG A N 1
ATOM 755 C CA . ARG A 1 89 ? 13.153 4.573 -15.178 1.00 84.12 89 ARG A CA 1
ATOM 756 C C . ARG A 1 89 ? 13.171 3.494 -14.099 1.00 84.12 89 ARG A C 1
ATOM 758 O O . ARG A 1 89 ? 13.749 3.690 -13.030 1.00 84.12 89 ARG A O 1
ATOM 765 N N . LEU A 1 90 ? 12.586 2.345 -14.421 1.00 87.00 90 LEU A N 1
ATOM 766 C CA . LEU A 1 90 ? 12.609 1.178 -13.549 1.00 87.00 90 LEU A CA 1
ATOM 767 C C . LEU A 1 90 ? 14.060 0.808 -13.226 1.00 87.00 90 LEU A C 1
ATOM 769 O O . LEU A 1 90 ? 14.891 0.698 -14.132 1.00 87.00 90 LEU A O 1
ATOM 773 N N . SER A 1 91 ? 14.354 0.570 -11.950 1.00 86.38 91 SER A N 1
ATOM 774 C CA . SER A 1 91 ? 15.619 -0.048 -11.545 1.00 86.38 91 SER A CA 1
ATOM 775 C C . SER A 1 91 ? 15.722 -1.477 -12.088 1.00 86.38 91 SER A C 1
ATOM 777 O O . SER A 1 91 ? 14.708 -2.090 -12.424 1.00 86.38 91 SER A O 1
ATOM 779 N N . TYR A 1 92 ? 16.930 -2.045 -12.134 1.00 88.56 92 TYR A N 1
ATOM 780 C CA . TYR A 1 92 ? 17.142 -3.425 -12.590 1.00 88.56 92 TYR A CA 1
ATOM 781 C C . TYR A 1 92 ? 16.244 -4.431 -11.841 1.00 88.56 92 TYR A C 1
ATOM 783 O O . TYR A 1 92 ? 15.530 -5.212 -12.464 1.00 88.56 92 TYR A O 1
ATOM 791 N N . ARG A 1 93 ? 16.155 -4.312 -10.506 1.00 85.12 93 ARG A N 1
ATOM 792 C CA . ARG A 1 93 ? 15.259 -5.135 -9.671 1.00 85.12 93 ARG A CA 1
ATOM 793 C C . ARG A 1 93 ? 13.784 -4.976 -10.066 1.00 85.12 93 ARG A C 1
ATOM 795 O O . ARG A 1 93 ? 13.050 -5.957 -10.110 1.00 85.12 93 ARG A O 1
ATOM 802 N N . GLN A 1 94 ? 13.335 -3.755 -10.364 1.00 87.56 94 GLN A N 1
ATOM 803 C CA . GLN A 1 94 ? 11.953 -3.509 -10.798 1.00 87.56 94 GLN A CA 1
ATOM 804 C C . GLN A 1 94 ? 11.688 -4.068 -12.200 1.00 87.56 94 GLN A C 1
ATOM 806 O O . GLN A 1 94 ? 10.616 -4.617 -12.434 1.00 87.56 94 GLN A O 1
ATOM 811 N N . GLN A 1 95 ? 12.660 -3.984 -13.114 1.00 89.94 95 GLN A N 1
ATOM 812 C CA . GLN A 1 95 ? 12.560 -4.577 -14.451 1.00 89.94 95 GLN A CA 1
ATOM 813 C C . GLN A 1 95 ? 12.440 -6.104 -14.379 1.00 89.94 95 GLN A C 1
ATOM 815 O O . GLN A 1 95 ? 11.571 -6.674 -15.032 1.00 89.94 95 GLN A O 1
ATOM 820 N N . GLU A 1 9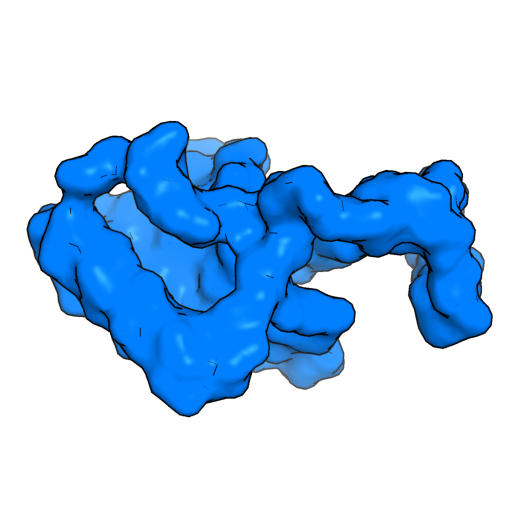6 ? 13.247 -6.770 -13.547 1.00 89.88 96 GLU A N 1
ATOM 821 C CA . GLU A 1 96 ? 13.156 -8.223 -13.350 1.00 89.88 96 GLU A CA 1
ATOM 822 C C . GLU A 1 96 ? 11.773 -8.655 -12.850 1.00 89.88 96 GLU A C 1
ATOM 824 O O . GLU A 1 96 ? 11.197 -9.621 -13.353 1.00 89.88 96 GLU A O 1
ATOM 829 N N . VAL A 1 97 ? 11.217 -7.932 -11.873 1.00 87.44 97 VAL A N 1
ATOM 830 C CA . VAL A 1 97 ? 9.877 -8.219 -11.345 1.00 87.44 97 VAL A CA 1
ATOM 831 C C . VAL A 1 97 ? 8.800 -7.923 -12.392 1.00 87.44 97 VAL A C 1
ATOM 833 O O . VAL A 1 97 ? 7.910 -8.747 -12.587 1.00 87.44 97 VAL A O 1
ATOM 836 N N . ALA A 1 98 ? 8.889 -6.798 -13.105 1.00 88.81 98 ALA A N 1
ATOM 837 C CA . ALA A 1 98 ? 7.952 -6.441 -14.170 1.00 88.81 98 ALA A CA 1
ATOM 838 C C . ALA A 1 98 ? 7.913 -7.502 -15.283 1.00 88.81 98 ALA A C 1
ATOM 840 O O . ALA A 1 98 ? 6.833 -7.918 -15.702 1.00 88.81 98 ALA A O 1
ATOM 841 N N . ASN A 1 99 ? 9.083 -8.009 -15.688 1.00 90.31 99 ASN A N 1
ATOM 842 C CA . ASN A 1 99 ? 9.204 -9.078 -16.679 1.00 90.31 99 ASN A CA 1
ATOM 843 C C . ASN A 1 99 ? 8.537 -10.377 -16.206 1.00 90.31 99 ASN A C 1
ATOM 845 O O . ASN A 1 99 ? 7.813 -10.997 -16.979 1.00 90.31 99 ASN A O 1
ATOM 849 N N . LYS A 1 100 ? 8.719 -10.763 -14.934 1.00 89.75 100 LYS A N 1
ATOM 850 C CA . LYS A 1 100 ? 8.043 -11.937 -14.346 1.00 89.75 100 LYS A CA 1
ATOM 851 C C . LYS A 1 100 ? 6.522 -11.782 -14.300 1.00 89.75 100 LYS A C 1
ATOM 853 O O . LYS A 1 100 ? 5.809 -12.765 -14.454 1.00 89.75 100 LYS A O 1
ATOM 858 N N . LEU A 1 101 ? 6.034 -10.560 -14.086 1.00 87.19 101 LEU A N 1
ATOM 859 C CA . LEU A 1 101 ? 4.603 -10.245 -14.075 1.00 87.19 101 LEU A CA 1
ATOM 860 C C . LEU A 1 101 ? 4.004 -10.132 -15.486 1.00 87.19 101 LEU A C 1
ATOM 862 O O . LEU A 1 101 ? 2.785 -10.120 -15.618 1.00 87.19 101 LEU A O 1
ATOM 866 N N . GLY A 1 102 ? 4.833 -10.019 -16.529 1.00 90.56 102 GLY A N 1
ATOM 867 C CA . GLY A 1 102 ? 4.375 -9.814 -17.905 1.00 90.56 102 GLY A CA 1
ATOM 868 C C . GLY A 1 102 ? 3.765 -8.430 -18.161 1.00 90.56 102 GLY A C 1
ATOM 869 O O . GLY A 1 102 ? 3.054 -8.251 -19.148 1.00 90.56 102 GLY A O 1
ATOM 870 N N . VAL A 1 103 ? 4.031 -7.443 -17.297 1.00 88.94 103 VAL A N 1
ATOM 871 C CA . VAL A 1 103 ? 3.452 -6.091 -17.385 1.00 88.94 103 VAL A CA 1
ATOM 872 C C . VAL A 1 103 ? 4.543 -5.065 -17.675 1.00 88.94 103 VAL A C 1
ATOM 874 O O . VAL A 1 103 ? 5.621 -5.097 -17.082 1.00 88.94 103 VAL A O 1
ATOM 877 N N . LYS A 1 104 ? 4.265 -4.130 -18.590 1.00 88.62 104 LYS A N 1
ATOM 878 C CA . LYS A 1 104 ? 5.185 -3.042 -18.951 1.00 88.62 104 LYS A CA 1
ATOM 879 C C . LYS A 1 104 ? 4.832 -1.765 -18.194 1.00 88.62 104 LYS A C 1
ATOM 881 O O . LYS A 1 104 ? 3.674 -1.361 -18.177 1.00 88.62 104 LYS A O 1
ATOM 886 N N . PHE A 1 105 ? 5.850 -1.098 -17.659 1.00 89.00 105 PHE A N 1
ATOM 887 C CA . PHE A 1 105 ? 5.721 0.174 -16.945 1.00 89.00 105 PHE A CA 1
ATOM 888 C C . PHE A 1 105 ? 6.686 1.199 -17.535 1.00 89.00 105 PHE A C 1
ATOM 890 O O . PHE A 1 105 ? 7.808 0.853 -17.911 1.00 89.00 105 PHE A O 1
ATOM 897 N N . LYS A 1 106 ? 6.261 2.461 -17.616 1.00 85.38 106 LYS A N 1
ATOM 898 C CA . LYS A 1 106 ? 7.092 3.565 -18.112 1.00 85.38 106 LYS A CA 1
ATOM 899 C C . LYS A 1 106 ? 7.986 4.124 -17.014 1.00 85.38 106 LYS A C 1
ATOM 901 O O . LYS A 1 106 ? 9.107 4.543 -17.300 1.00 85.38 106 LYS A O 1
ATOM 906 N N . THR A 1 107 ? 7.508 4.118 -15.769 1.00 86.69 107 THR A N 1
ATOM 907 C CA . THR A 1 107 ? 8.236 4.686 -14.629 1.00 86.69 107 THR A CA 1
ATOM 908 C C . THR A 1 107 ? 8.169 3.804 -13.387 1.00 86.69 107 THR A C 1
ATOM 910 O O . THR A 1 107 ? 7.269 2.978 -13.217 1.00 86.69 107 THR A O 1
ATOM 913 N N . SER A 1 108 ? 9.124 4.006 -12.479 1.00 83.50 108 SER A N 1
ATOM 914 C CA . SER A 1 108 ? 9.137 3.371 -11.156 1.00 83.50 108 SER A CA 1
ATOM 915 C C . SER A 1 108 ? 7.892 3.712 -10.330 1.00 83.50 108 SER A C 1
ATOM 917 O O . SER A 1 108 ? 7.433 2.889 -9.540 1.00 83.50 108 SER A O 1
ATOM 919 N N . GLY A 1 109 ? 7.320 4.903 -10.542 1.00 80.62 109 GLY A N 1
ATOM 920 C CA . GLY A 1 109 ? 6.046 5.316 -9.954 1.00 80.62 109 GLY A CA 1
ATOM 921 C C . GLY A 1 109 ? 4.884 4.415 -10.359 1.00 80.62 109 GLY A C 1
ATOM 922 O O . GLY A 1 109 ? 4.169 3.905 -9.496 1.00 80.62 109 GLY A O 1
ATOM 923 N N . GLU A 1 110 ? 4.731 4.178 -11.664 1.00 84.12 110 GLU A N 1
ATOM 924 C CA . GLU A 1 110 ? 3.699 3.285 -12.203 1.00 84.12 110 GLU A CA 1
ATOM 925 C C . GLU A 1 110 ? 3.869 1.852 -11.686 1.00 84.12 110 GLU A C 1
ATOM 927 O O . GLU A 1 110 ? 2.902 1.241 -11.231 1.00 84.12 110 GLU A O 1
ATOM 932 N N . PHE A 1 111 ? 5.106 1.344 -11.691 1.00 87.25 111 PHE A N 1
ATOM 933 C CA . PHE A 1 111 ? 5.430 0.009 -11.189 1.00 87.25 111 PHE A CA 1
ATOM 934 C C . PHE A 1 111 ? 5.042 -0.169 -9.713 1.00 87.25 111 PHE A C 1
ATOM 936 O O . PHE A 1 111 ? 4.369 -1.138 -9.363 1.00 87.25 111 PHE A O 1
ATOM 943 N N . ASN A 1 112 ? 5.430 0.769 -8.840 1.00 83.94 112 ASN A N 1
ATOM 944 C CA . ASN A 1 112 ? 5.129 0.668 -7.410 1.00 83.94 112 ASN A CA 1
ATOM 945 C C . ASN A 1 112 ? 3.627 0.774 -7.142 1.00 83.94 112 ASN A C 1
ATOM 947 O O . ASN A 1 112 ? 3.096 -0.020 -6.372 1.00 83.94 112 ASN A O 1
ATOM 951 N N . LYS A 1 113 ? 2.924 1.690 -7.823 1.00 85.31 113 LYS A N 1
ATOM 952 C CA . LYS A 1 113 ? 1.462 1.792 -7.722 1.00 85.31 113 LYS A CA 1
ATOM 953 C C . LYS A 1 113 ? 0.785 0.477 -8.115 1.00 85.31 113 LYS A C 1
ATOM 955 O O . LYS A 1 113 ? -0.095 0.007 -7.399 1.00 85.31 113 LYS A O 1
ATOM 960 N N . TYR A 1 114 ? 1.222 -0.137 -9.215 1.00 87.75 114 TYR A N 1
ATOM 961 C CA . TYR A 1 114 ? 0.700 -1.430 -9.647 1.00 87.75 114 TYR A CA 1
ATOM 962 C C . TYR A 1 114 ? 0.956 -2.529 -8.613 1.00 87.75 114 TYR A C 1
ATOM 964 O O . TYR A 1 114 ? 0.029 -3.255 -8.261 1.00 87.75 114 TYR A O 1
ATOM 972 N N . LEU A 1 115 ? 2.182 -2.636 -8.090 1.00 87.31 115 LEU A N 1
ATOM 973 C CA . LEU A 1 115 ? 2.500 -3.623 -7.058 1.00 87.31 115 LEU A CA 1
ATOM 974 C C . LEU A 1 115 ? 1.658 -3.432 -5.799 1.00 87.31 115 LEU A C 1
ATOM 976 O O . LEU A 1 115 ? 1.137 -4.414 -5.282 1.00 87.31 115 LEU A O 1
ATOM 980 N N . SER A 1 116 ? 1.500 -2.200 -5.324 1.00 87.56 116 SER A N 1
ATOM 981 C CA . SER A 1 116 ? 0.688 -1.897 -4.147 1.00 87.56 116 SER A CA 1
ATOM 982 C C . SER A 1 116 ? -0.775 -2.300 -4.345 1.00 87.56 116 SER A C 1
ATOM 984 O O . SER A 1 116 ? -1.349 -2.952 -3.478 1.00 87.56 116 SER A O 1
ATOM 986 N N . ILE A 1 117 ? -1.363 -2.018 -5.514 1.00 87.00 117 ILE A N 1
ATOM 987 C CA . ILE A 1 117 ? -2.733 -2.447 -5.843 1.00 87.00 117 ILE A CA 1
ATOM 988 C C . ILE A 1 117 ? -2.828 -3.973 -5.945 1.00 87.00 117 ILE A C 1
ATOM 990 O O . ILE A 1 117 ? -3.763 -4.569 -5.414 1.00 87.00 117 ILE A O 1
ATOM 994 N N . LEU A 1 118 ? -1.875 -4.625 -6.615 1.00 87.38 118 LEU A N 1
ATOM 995 C CA . LEU A 1 118 ? -1.851 -6.081 -6.760 1.00 87.38 118 LEU A CA 1
ATOM 996 C C . LEU A 1 118 ? -1.746 -6.774 -5.394 1.00 87.38 118 LEU A C 1
ATOM 998 O O . LEU A 1 118 ? -2.484 -7.716 -5.112 1.00 87.38 118 LEU A O 1
ATOM 1002 N N . LYS A 1 119 ? -0.849 -6.291 -4.530 1.00 87.25 119 LYS A N 1
ATOM 1003 C CA . LYS A 1 119 ? -0.650 -6.826 -3.179 1.00 87.25 119 LYS A CA 1
ATOM 1004 C C . LYS A 1 119 ? -1.866 -6.590 -2.302 1.00 87.25 119 LYS A C 1
ATOM 1006 O O . LYS A 1 119 ? -2.327 -7.532 -1.666 1.00 87.25 119 LYS A O 1
ATOM 1011 N N . CYS A 1 120 ? -2.432 -5.391 -2.340 1.00 85.00 120 CYS A N 1
ATOM 1012 C CA . CYS A 1 120 ? -3.657 -5.097 -1.620 1.00 85.00 120 CYS A CA 1
ATOM 1013 C C . CYS A 1 120 ? -4.820 -5.989 -2.097 1.00 85.00 120 CYS A C 1
ATOM 1015 O O . CYS A 1 120 ? -5.496 -6.586 -1.271 1.00 85.00 120 CYS A O 1
ATOM 1017 N N . ASN A 1 121 ? -4.993 -6.217 -3.405 1.00 84.38 121 ASN A N 1
ATOM 1018 C CA . ASN A 1 121 ? -6.002 -7.155 -3.923 1.00 84.38 121 ASN A CA 1
ATOM 1019 C C . ASN A 1 121 ? -5.841 -8.586 -3.383 1.00 84.38 121 ASN A C 1
ATOM 1021 O O . ASN A 1 121 ? -6.839 -9.224 -3.022 1.00 84.38 121 ASN A O 1
ATOM 1025 N N . ASN A 1 122 ? -4.602 -9.081 -3.318 1.00 83.25 122 ASN A N 1
ATOM 1026 C CA . ASN A 1 122 ? -4.302 -10.418 -2.807 1.00 83.25 122 ASN A CA 1
ATOM 1027 C C . ASN A 1 122 ? -4.595 -10.521 -1.303 1.00 83.25 122 ASN A C 1
ATOM 1029 O O . ASN A 1 122 ? -5.310 -11.430 -0.889 1.00 83.25 122 ASN A O 1
ATOM 1033 N N . LEU A 1 123 ? -4.108 -9.555 -0.517 1.00 79.44 123 LEU A N 1
ATOM 1034 C CA . LEU A 1 123 ? -4.218 -9.543 0.947 1.00 79.44 123 LEU A CA 1
ATOM 1035 C C . LEU A 1 123 ? -5.615 -9.164 1.447 1.00 79.44 123 LEU A C 1
ATOM 1037 O O . LEU A 1 123 ? -6.021 -9.583 2.522 1.00 79.44 123 LEU A O 1
ATOM 1041 N N . MET A 1 124 ? -6.413 -8.436 0.662 1.00 76.56 124 MET A N 1
ATOM 1042 C CA . MET A 1 124 ? -7.797 -8.118 1.033 1.00 76.56 124 MET A CA 1
ATOM 1043 C C . MET A 1 124 ? -8.703 -9.355 1.119 1.00 76.56 124 MET A C 1
ATOM 1045 O O . MET A 1 124 ? -9.799 -9.239 1.650 1.00 76.56 124 MET A O 1
ATOM 1049 N N . ASN A 1 125 ? -8.285 -10.526 0.612 1.00 69.88 125 ASN A N 1
ATOM 1050 C CA . ASN A 1 125 ? -8.975 -11.792 0.913 1.00 69.88 125 ASN A CA 1
ATOM 1051 C C . ASN A 1 125 ? -8.848 -12.199 2.388 1.00 69.88 125 ASN A C 1
ATOM 1053 O O . ASN A 1 125 ? -9.706 -12.913 2.876 1.00 69.88 125 ASN A O 1
ATOM 1057 N N . GLU A 1 126 ? -7.784 -11.783 3.073 1.00 64.25 126 GLU A N 1
ATOM 1058 C CA . GLU A 1 126 ? -7.498 -12.166 4.463 1.00 64.25 126 GLU A CA 1
ATOM 1059 C C . GLU A 1 126 ? -8.164 -11.215 5.474 1.00 64.25 126 GLU A C 1
ATOM 1061 O O . GLU A 1 126 ? -8.270 -11.524 6.656 1.00 64.25 126 GLU A O 1
ATOM 1066 N N . LEU A 1 127 ? -8.615 -10.044 5.006 1.00 65.69 127 LEU A N 1
ATOM 1067 C CA . LEU A 1 127 ? -9.256 -8.988 5.801 1.00 65.69 127 LEU A CA 1
ATOM 1068 C C . LEU A 1 127 ? -10.796 -8.982 5.718 1.00 65.69 127 LEU A C 1
ATOM 1070 O O . LEU A 1 127 ? -11.435 -8.144 6.365 1.00 65.69 127 LEU A O 1
ATOM 1074 N N . ILE A 1 128 ? -11.384 -9.830 4.868 1.00 54.97 128 ILE A N 1
ATOM 1075 C CA . ILE A 1 128 ? -12.835 -10.022 4.678 1.00 54.97 128 ILE A CA 1
ATOM 1076 C C . ILE A 1 128 ? -13.205 -11.376 5.268 1.00 54.97 128 ILE A C 1
ATOM 1078 O O . ILE A 1 128 ? -14.215 -11.406 6.003 1.00 54.97 128 ILE A O 1
#

Organism: Paraclostridium bifermentans (NCBI:txid1490)

Sequence (128 aa):
MNLLTSNLDWFETEIKGKQVYILSFDIDHDLYLIKFNNYKVFKVNKKTNELTLEFSNEDLDNLLNDIEDYCKKNGVKSFYKDADWKRYRLSYRQQEVANKLGVKFKTSGEFNKYLSILKCNNLMNELI